Protein AF-A0A944X1S5-F1 (afdb_monomer_lite)

Radius of gyration: 15.91 Å; chains: 1; bounding box: 37×37×41 Å

Structure (mmCIF, N/CA/C/O backbone):
data_AF-A0A944X1S5-F1
#
_entry.id   AF-A0A944X1S5-F1
#
loop_
_atom_site.group_PDB
_atom_site.id
_atom_site.type_symbol
_atom_site.label_atom_id
_atom_site.label_alt_id
_atom_site.label_comp_id
_atom_site.label_asym_id
_atom_site.label_entity_id
_atom_site.label_seq_id
_atom_site.pdbx_PDB_ins_code
_atom_site.Cartn_x
_atom_site.Cartn_y
_atom_site.Cartn_z
_atom_site.occupancy
_atom_site.B_iso_or_equiv
_atom_site.auth_seq_id
_atom_site.auth_comp_id
_atom_site.auth_asym_id
_atom_site.auth_atom_id
_atom_site.pdbx_PDB_model_num
ATOM 1 N N . TRP A 1 1 ? -0.239 -3.072 -18.591 1.00 47.09 1 TRP A N 1
ATOM 2 C CA . TRP A 1 1 ? -0.506 -1.688 -19.025 1.00 47.09 1 TRP A CA 1
ATOM 3 C C . TRP A 1 1 ? -1.689 -1.573 -19.999 1.00 47.09 1 TRP A C 1
ATOM 5 O O . TRP A 1 1 ? -1.737 -0.601 -20.737 1.00 47.09 1 TRP A O 1
ATOM 15 N N . GLU A 1 2 ? -2.635 -2.524 -20.037 1.00 48.69 2 GLU A N 1
ATOM 16 C CA . GLU A 1 2 ? -3.846 -2.428 -20.889 1.00 48.69 2 GLU A CA 1
ATOM 17 C C . GLU A 1 2 ? -5.145 -2.339 -20.067 1.00 48.69 2 GLU A C 1
ATOM 19 O O . GLU A 1 2 ? -6.222 -2.202 -20.639 1.00 48.69 2 GLU A O 1
ATOM 24 N N . ASP A 1 3 ? -5.048 -2.406 -18.735 1.00 56.75 3 ASP A N 1
ATOM 25 C CA . ASP A 1 3 ? -6.161 -2.124 -17.833 1.00 56.75 3 ASP A CA 1
ATOM 26 C C . ASP A 1 3 ? -6.081 -0.648 -17.419 1.00 56.75 3 ASP A C 1
ATOM 28 O O . ASP A 1 3 ? -5.031 -0.188 -16.971 1.00 56.75 3 ASP A O 1
ATOM 32 N N . GLU A 1 4 ? -7.163 0.099 -17.642 1.00 62.38 4 GLU A N 1
ATOM 33 C CA . GLU A 1 4 ? -7.328 1.489 -17.182 1.00 62.38 4 GLU A CA 1
ATOM 34 C C . GLU A 1 4 ? -8.117 1.559 -15.860 1.00 62.38 4 GLU A C 1
ATOM 36 O O . GLU A 1 4 ? -8.444 2.644 -15.366 1.00 62.38 4 GLU A O 1
ATOM 41 N N . GLY A 1 5 ? -8.484 0.400 -15.307 1.00 74.62 5 GLY A N 1
ATOM 42 C CA . GLY A 1 5 ? -9.115 0.270 -14.007 1.00 74.62 5 GLY A CA 1
ATOM 43 C C . GLY A 1 5 ? -8.241 0.830 -12.889 1.00 74.62 5 GLY A C 1
ATOM 44 O O . GLY A 1 5 ? -7.025 0.915 -12.994 1.00 74.62 5 GLY A O 1
ATOM 45 N N . THR A 1 6 ? -8.884 1.255 -11.800 1.00 84.88 6 THR A N 1
ATOM 46 C CA . THR A 1 6 ? -8.159 1.622 -10.581 1.00 84.88 6 THR A CA 1
ATOM 47 C C . THR A 1 6 ? -8.042 0.411 -9.678 1.00 84.88 6 THR A C 1
ATOM 49 O O . THR A 1 6 ? -9.063 -0.079 -9.179 1.00 84.88 6 THR A O 1
ATOM 52 N N . ASP A 1 7 ? -6.818 -0.004 -9.386 1.00 86.19 7 ASP A N 1
ATOM 53 C CA . ASP A 1 7 ? -6.570 -1.164 -8.553 1.00 86.19 7 ASP A CA 1
ATOM 54 C C . ASP A 1 7 ? -6.569 -0.801 -7.065 1.00 86.19 7 ASP A C 1
ATOM 56 O O . ASP A 1 7 ? -6.027 0.213 -6.615 1.00 86.19 7 ASP A O 1
ATOM 60 N N . THR A 1 8 ? -7.234 -1.635 -6.261 1.00 88.94 8 THR A N 1
ATOM 61 C CA . THR A 1 8 ? -7.333 -1.448 -4.808 1.00 88.94 8 THR A CA 1
ATOM 62 C C . THR A 1 8 ? -6.937 -2.718 -4.071 1.00 88.94 8 THR A C 1
ATOM 64 O O . THR A 1 8 ? -7.649 -3.721 -4.118 1.00 88.94 8 THR A O 1
ATOM 67 N N . LEU A 1 9 ? -5.841 -2.657 -3.311 1.00 89.69 9 LEU A N 1
ATOM 68 C CA . LEU A 1 9 ? -5.488 -3.710 -2.362 1.00 89.69 9 LEU A CA 1
ATOM 69 C C . LEU A 1 9 ? -6.351 -3.557 -1.111 1.00 89.69 9 LEU A C 1
ATOM 71 O O . LEU A 1 9 ? -6.346 -2.495 -0.491 1.00 89.69 9 LEU A O 1
ATOM 75 N N . VAL A 1 10 ? -7.048 -4.612 -0.689 1.00 90.31 10 VAL A N 1
ATOM 76 C CA . VAL A 1 10 ? -7.820 -4.603 0.562 1.00 90.31 10 VAL A CA 1
ATOM 77 C C . VAL A 1 10 ? -7.160 -5.490 1.608 1.00 90.31 10 VAL A C 1
ATOM 79 O O . VAL A 1 10 ? -7.070 -6.703 1.442 1.00 90.31 10 VAL A O 1
ATOM 82 N N . LEU A 1 11 ? -6.753 -4.884 2.724 1.00 89.56 11 LEU A N 1
ATOM 83 C CA . LEU A 1 11 ? -6.256 -5.584 3.903 1.00 89.56 11 LEU A CA 1
ATOM 84 C C . LEU A 1 11 ? -7.354 -5.647 4.964 1.00 89.56 11 LEU A C 1
ATOM 86 O O . LEU A 1 11 ? -7.730 -4.632 5.555 1.00 89.56 11 LEU A O 1
ATOM 90 N N . VAL A 1 12 ? -7.857 -6.850 5.240 1.00 88.50 12 VAL A N 1
ATOM 91 C CA . VAL A 1 12 ? -8.879 -7.088 6.273 1.00 88.50 12 VAL A CA 1
ATOM 92 C C . VAL A 1 12 ? -8.218 -7.138 7.657 1.00 88.50 12 VAL A C 1
ATOM 94 O O . VAL A 1 12 ? -8.055 -8.193 8.261 1.00 88.50 12 VAL A O 1
ATOM 97 N N . ILE A 1 13 ? -7.795 -5.969 8.136 1.00 86.81 13 ILE A N 1
ATOM 98 C CA . ILE A 1 13 ? -7.117 -5.752 9.424 1.00 86.81 13 ILE A CA 1
ATOM 99 C C . ILE A 1 13 ? -7.836 -4.638 10.220 1.00 86.81 13 ILE A C 1
ATOM 101 O O . ILE A 1 13 ? -8.716 -3.970 9.664 1.00 86.81 13 ILE A O 1
ATOM 105 N N . PRO A 1 14 ? -7.505 -4.401 11.507 1.00 90.25 14 PRO A N 1
ATOM 106 C CA . PRO A 1 14 ? -8.145 -3.353 12.303 1.00 90.25 14 PRO A CA 1
ATOM 107 C C . PRO A 1 14 ? -8.068 -1.965 11.650 1.00 90.25 14 PRO A C 1
ATOM 109 O O . PRO A 1 14 ? -7.015 -1.534 11.183 1.00 90.25 14 PRO A O 1
ATOM 112 N N . THR A 1 15 ? -9.183 -1.231 11.635 1.00 90.88 15 THR A N 1
ATOM 113 C CA . THR A 1 15 ? -9.307 0.075 10.951 1.00 90.88 15 THR A CA 1
ATOM 114 C C . THR A 1 15 ? -8.517 1.207 11.616 1.00 90.88 15 THR A C 1
ATOM 116 O O . THR A 1 15 ? -8.345 2.283 11.041 1.00 90.88 15 THR A O 1
ATOM 119 N N . ASP A 1 16 ? -8.080 1.010 12.856 1.00 89.06 16 ASP A N 1
ATOM 120 C CA . ASP A 1 16 ? -7.223 1.922 13.614 1.00 89.06 16 ASP A CA 1
ATOM 121 C C . ASP A 1 16 ? -5.724 1.683 13.373 1.00 89.06 16 ASP A C 1
ATOM 123 O O . ASP A 1 16 ? -4.916 2.438 13.902 1.00 89.06 16 ASP A O 1
ATOM 127 N N . THR A 1 17 ? -5.358 0.700 12.542 1.00 90.00 17 THR A N 1
ATOM 128 C CA . THR A 1 17 ? -3.965 0.430 12.163 1.00 90.00 17 THR A CA 1
ATOM 129 C C . THR A 1 17 ? -3.312 1.668 11.543 1.00 90.00 17 THR A C 1
ATOM 131 O O . THR A 1 17 ? -3.850 2.277 10.612 1.00 90.00 17 THR A O 1
ATOM 134 N N . THR A 1 18 ? -2.139 2.034 12.056 1.00 89.88 18 THR A N 1
ATOM 135 C CA . THR A 1 18 ? -1.351 3.173 11.567 1.00 89.88 18 THR A CA 1
ATOM 136 C C . THR A 1 18 ? -0.562 2.778 10.322 1.00 89.88 18 THR A C 1
ATOM 138 O O . THR A 1 18 ? 0.009 1.688 10.277 1.00 89.88 18 THR A O 1
ATOM 141 N N . ILE A 1 19 ? -0.492 3.671 9.330 1.00 90.75 19 ILE A N 1
ATOM 142 C CA . ILE A 1 19 ? 0.427 3.531 8.193 1.00 90.75 19 ILE A CA 1
ATOM 143 C C . ILE A 1 19 ? 1.716 4.303 8.485 1.00 90.75 19 ILE A C 1
ATOM 145 O O . ILE A 1 19 ? 1.661 5.462 8.896 1.00 90.75 19 ILE A O 1
ATOM 149 N N . THR A 1 20 ? 2.865 3.677 8.242 1.00 90.94 20 THR A N 1
ATOM 150 C CA . THR A 1 20 ? 4.199 4.273 8.390 1.00 90.94 20 THR A CA 1
ATOM 151 C C . THR A 1 20 ? 5.031 4.087 7.122 1.00 90.94 20 THR A C 1
ATOM 153 O O . THR A 1 20 ? 4.769 3.190 6.326 1.00 90.94 20 THR A O 1
ATOM 156 N N . THR A 1 21 ? 6.048 4.927 6.935 1.00 88.88 21 THR A N 1
ATOM 157 C CA . THR A 1 21 ? 7.026 4.834 5.835 1.00 88.88 21 THR A CA 1
ATOM 158 C C . THR A 1 21 ? 8.402 4.347 6.292 1.00 88.88 21 THR A C 1
ATOM 160 O O . THR A 1 21 ? 9.274 4.044 5.475 1.00 88.88 21 THR A O 1
ATOM 163 N N . THR A 1 22 ? 8.610 4.224 7.603 1.00 85.38 22 THR A N 1
ATOM 164 C CA . THR A 1 22 ? 9.824 3.669 8.207 1.00 85.38 22 THR A CA 1
ATOM 165 C C . THR A 1 22 ? 9.524 2.313 8.819 1.00 85.38 22 THR A C 1
ATOM 167 O O . THR A 1 22 ? 8.403 2.062 9.251 1.00 85.38 22 THR A O 1
ATOM 170 N N . THR A 1 23 ? 10.526 1.427 8.846 1.00 82.25 23 THR A N 1
ATOM 171 C CA . THR A 1 23 ? 10.372 0.092 9.438 1.00 82.25 23 THR A CA 1
ATOM 172 C C . THR A 1 23 ? 9.747 0.213 10.837 1.00 82.25 23 THR A C 1
ATOM 174 O O . THR A 1 23 ? 10.364 0.852 11.697 1.00 82.25 23 THR A O 1
ATOM 177 N N . PRO A 1 24 ? 8.558 -0.379 11.071 1.00 77.25 24 PRO A N 1
ATOM 178 C CA . PRO A 1 24 ? 7.888 -0.327 12.362 1.00 77.25 24 PRO A CA 1
ATOM 179 C C . PRO A 1 24 ? 8.800 -0.823 13.480 1.00 77.25 24 PRO A C 1
ATOM 181 O O . PRO A 1 24 ? 9.463 -1.854 13.351 1.00 77.25 24 PRO A O 1
ATOM 184 N N . THR A 1 25 ? 8.821 -0.104 14.600 1.00 76.69 25 THR A N 1
ATOM 185 C CA . THR A 1 25 ? 9.516 -0.560 15.820 1.00 76.69 25 THR A CA 1
ATOM 186 C C . THR A 1 25 ? 8.570 -1.235 16.807 1.00 76.69 25 THR A C 1
ATOM 188 O O . THR A 1 25 ? 9.031 -1.853 17.766 1.00 76.69 25 THR A O 1
ATOM 191 N N . GLN A 1 26 ? 7.259 -1.140 16.567 1.00 69.69 26 GLN A N 1
ATOM 192 C CA . GLN A 1 26 ? 6.200 -1.759 17.355 1.00 69.69 26 GLN A CA 1
ATOM 193 C C . GLN A 1 26 ? 5.243 -2.529 16.426 1.00 69.69 26 GLN A C 1
ATOM 195 O O . GLN A 1 26 ? 5.073 -2.138 15.270 1.00 69.69 26 GLN A O 1
ATOM 200 N N . PRO A 1 27 ? 4.627 -3.628 16.891 1.00 80.06 27 PRO A N 1
ATOM 201 C CA . PRO A 1 27 ? 3.600 -4.327 16.124 1.00 80.06 27 PRO A CA 1
ATOM 202 C C . PRO A 1 27 ? 2.310 -3.497 15.985 1.00 80.06 27 PRO A C 1
ATOM 204 O O . PRO A 1 27 ? 2.042 -2.614 16.798 1.00 80.06 27 PRO A O 1
ATOM 207 N N . GLY A 1 28 ? 1.473 -3.813 14.993 1.00 82.94 28 GLY A N 1
ATOM 208 C CA . GLY A 1 28 ? 0.200 -3.121 14.753 1.00 82.94 28 GLY A CA 1
ATOM 209 C C . GLY A 1 28 ? 0.282 -1.944 13.780 1.00 82.94 28 GLY A C 1
ATOM 210 O O . GLY A 1 28 ? -0.572 -1.060 13.826 1.00 82.94 28 GLY A O 1
ATOM 211 N N . GLU A 1 29 ? 1.286 -1.932 12.905 1.00 88.00 29 GLU A N 1
ATOM 212 C CA . GLU A 1 29 ? 1.472 -0.915 11.868 1.00 88.00 29 GLU A CA 1
ATOM 213 C C . GLU A 1 29 ? 1.546 -1.570 10.482 1.00 88.00 29 GLU A C 1
ATOM 215 O O . GLU A 1 29 ? 1.999 -2.711 10.335 1.00 88.00 29 GLU A O 1
ATOM 220 N N . VAL A 1 30 ? 1.104 -0.830 9.464 1.00 90.06 30 VAL A N 1
ATOM 221 C CA . VAL A 1 30 ? 1.322 -1.157 8.052 1.00 90.06 30 VAL A CA 1
ATOM 222 C C . VAL A 1 30 ? 2.439 -0.267 7.525 1.00 90.06 30 VAL A C 1
ATOM 224 O O . VAL A 1 30 ? 2.316 0.955 7.497 1.00 90.06 30 VAL A O 1
ATOM 227 N N . LEU A 1 31 ? 3.529 -0.880 7.086 1.00 89.94 31 LEU A N 1
ATOM 228 C CA . LEU A 1 31 ? 4.595 -0.197 6.370 1.00 89.94 31 LEU A CA 1
ATOM 229 C C . LEU A 1 31 ? 4.192 -0.036 4.904 1.00 89.94 31 LEU A C 1
ATOM 231 O O . LEU A 1 31 ? 3.840 -1.019 4.263 1.00 89.94 31 LEU A O 1
ATOM 235 N N . VAL A 1 32 ? 4.302 1.179 4.377 1.00 91.38 32 VAL A N 1
ATOM 236 C CA . VAL A 1 32 ? 4.212 1.502 2.949 1.00 91.38 32 VAL A CA 1
ATOM 237 C C . VAL A 1 32 ? 5.456 2.299 2.588 1.00 91.38 32 VAL A C 1
ATOM 239 O O . VAL A 1 32 ? 5.671 3.375 3.139 1.00 91.38 32 VAL A O 1
ATOM 242 N N . ARG A 1 33 ? 6.300 1.788 1.689 1.00 90.69 33 ARG A N 1
ATOM 243 C CA . ARG A 1 33 ? 7.505 2.508 1.245 1.00 90.69 33 ARG A CA 1
ATOM 244 C C . ARG A 1 33 ? 7.969 2.072 -0.134 1.00 90.69 33 ARG A C 1
ATOM 246 O O . ARG A 1 33 ? 7.597 1.009 -0.612 1.00 90.69 33 ARG A O 1
ATOM 253 N N . THR A 1 34 ? 8.891 2.827 -0.713 1.00 89.38 34 THR A N 1
ATOM 254 C CA . THR A 1 34 ? 9.772 2.339 -1.784 1.00 89.38 34 THR A CA 1
ATOM 255 C C . THR A 1 34 ? 11.123 1.915 -1.206 1.00 89.38 34 THR A C 1
ATOM 257 O O . THR A 1 34 ? 11.532 2.401 -0.149 1.00 89.38 34 THR A O 1
ATOM 260 N N . LEU A 1 35 ? 11.857 1.049 -1.906 1.00 84.69 35 LEU A N 1
ATOM 261 C CA . LEU A 1 35 ? 13.240 0.727 -1.541 1.00 84.69 35 LEU A CA 1
ATOM 262 C C . LEU A 1 35 ? 14.164 1.951 -1.603 1.00 84.69 35 LEU A C 1
ATOM 264 O O . LEU A 1 35 ? 14.060 2.790 -2.499 1.00 84.69 35 LEU A O 1
ATOM 268 N N . ALA A 1 36 ? 15.119 2.013 -0.675 1.00 81.56 36 ALA A N 1
ATOM 269 C CA . ALA A 1 36 ? 16.249 2.929 -0.782 1.00 81.56 36 ALA A CA 1
ATOM 270 C C . ALA A 1 36 ? 17.180 2.465 -1.913 1.00 81.56 36 ALA A C 1
ATOM 272 O O . ALA A 1 36 ? 17.487 1.280 -2.002 1.00 81.56 36 ALA A O 1
ATOM 273 N N . GLY A 1 37 ? 17.629 3.391 -2.768 1.00 82.19 37 GLY A N 1
ATOM 274 C CA . GLY A 1 37 ? 18.439 3.040 -3.942 1.00 82.19 37 GLY A CA 1
ATOM 275 C C . GLY A 1 37 ? 17.671 2.211 -4.975 1.00 82.19 37 GLY A C 1
ATOM 276 O O . GLY A 1 37 ? 18.253 1.322 -5.586 1.00 82.19 37 GLY A O 1
ATOM 277 N N . TYR A 1 38 ? 16.366 2.475 -5.113 1.00 84.69 38 TYR A N 1
ATOM 278 C CA . TYR A 1 38 ? 15.456 1.735 -5.983 1.00 84.69 38 TYR A CA 1
ATOM 279 C C . TYR A 1 38 ? 16.061 1.516 -7.392 1.00 84.69 38 TYR A C 1
ATOM 281 O O . TYR A 1 38 ? 16.502 2.495 -8.004 1.00 84.69 38 TYR A O 1
ATOM 289 N N . PRO A 1 39 ? 16.100 0.271 -7.905 1.00 85.94 39 PRO A N 1
ATOM 290 C CA . PRO A 1 39 ? 16.755 -0.038 -9.173 1.00 85.94 39 PRO A CA 1
ATOM 291 C C . PRO A 1 39 ? 16.029 0.622 -10.348 1.00 85.94 39 PRO A C 1
ATOM 293 O O . PRO A 1 39 ? 14.800 0.668 -10.390 1.00 85.94 39 PRO A O 1
ATOM 296 N N . THR A 1 40 ? 16.791 1.149 -11.309 1.00 85.94 40 THR A N 1
ATOM 297 C CA . THR A 1 40 ? 16.222 1.787 -12.507 1.00 85.94 40 THR A CA 1
ATOM 298 C C . THR A 1 40 ? 15.665 0.760 -13.483 1.00 85.94 40 THR A C 1
ATOM 300 O O . THR A 1 40 ? 14.605 0.987 -14.058 1.00 85.94 40 THR A O 1
ATOM 303 N N . GLU A 1 41 ? 16.353 -0.372 -13.621 1.00 85.19 41 GLU A N 1
ATOM 304 C CA . GLU A 1 41 ? 15.968 -1.476 -14.499 1.00 85.19 41 GLU A CA 1
ATOM 305 C C . GLU A 1 41 ? 15.144 -2.528 -13.742 1.00 85.19 41 GLU A C 1
ATOM 307 O O . GLU A 1 41 ? 15.345 -2.713 -1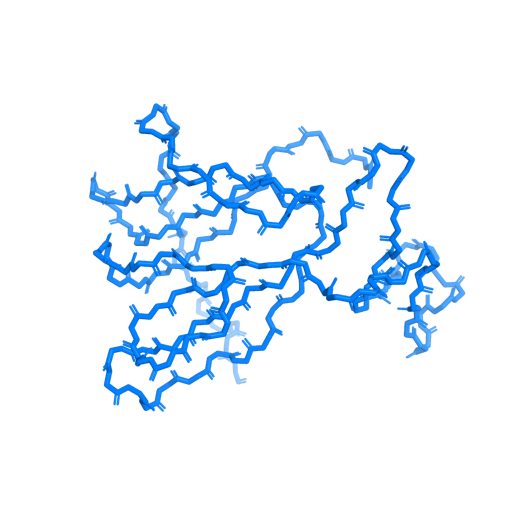2.536 1.00 85.19 41 GLU A O 1
ATOM 312 N N . PRO A 1 42 ? 14.221 -3.225 -14.425 1.00 83.44 42 PRO A N 1
ATOM 313 C CA . PRO A 1 42 ? 13.476 -4.320 -13.826 1.00 83.44 42 PRO A CA 1
ATOM 314 C C . PRO A 1 42 ? 14.382 -5.526 -13.544 1.00 83.44 42 PRO A C 1
ATOM 316 O O . PRO A 1 42 ? 15.172 -5.932 -14.395 1.00 83.44 42 PRO A O 1
ATOM 319 N N . ASP A 1 43 ? 14.210 -6.133 -12.370 1.00 83.62 43 ASP A N 1
ATOM 320 C CA . ASP A 1 43 ? 14.764 -7.453 -12.050 1.00 83.62 43 ASP A CA 1
ATOM 321 C C . ASP A 1 43 ? 13.695 -8.500 -12.375 1.00 83.62 43 ASP A C 1
ATOM 323 O O . ASP A 1 43 ? 12.725 -8.649 -11.627 1.00 83.62 43 ASP A O 1
ATOM 327 N N . ILE A 1 44 ? 13.792 -9.098 -13.565 1.00 80.50 44 ILE A N 1
ATOM 328 C CA . ILE A 1 44 ? 12.789 -10.032 -14.088 1.00 80.50 44 ILE A CA 1
ATOM 329 C C . ILE A 1 44 ? 13.230 -11.454 -13.762 1.00 80.50 44 ILE A C 1
ATOM 331 O O . ILE A 1 44 ? 14.300 -11.891 -14.189 1.00 80.50 44 ILE A O 1
ATOM 335 N N . ASP A 1 45 ? 12.374 -12.189 -13.059 1.00 74.88 45 ASP A N 1
ATOM 336 C CA . ASP A 1 45 ? 12.694 -13.543 -12.630 1.00 74.88 45 ASP A CA 1
ATOM 337 C C . ASP A 1 45 ? 12.640 -14.543 -13.794 1.00 74.88 45 ASP A C 1
ATOM 339 O O . ASP A 1 45 ? 11.701 -14.587 -14.596 1.00 74.88 45 ASP A O 1
ATOM 343 N N . ALA A 1 46 ? 13.637 -15.425 -13.853 1.00 76.88 46 ALA A N 1
ATOM 344 C CA . ALA A 1 46 ? 13.561 -16.620 -14.682 1.00 76.88 46 ALA A CA 1
ATOM 345 C C . ALA A 1 46 ? 12.500 -17.595 -14.118 1.00 76.88 46 ALA A C 1
ATOM 347 O O . ALA A 1 46 ? 12.353 -17.708 -12.899 1.00 76.88 46 ALA A O 1
ATOM 348 N N . PRO A 1 47 ? 11.782 -18.356 -14.967 1.00 77.69 47 PRO A N 1
ATOM 349 C CA . PRO A 1 47 ? 11.981 -18.501 -16.409 1.00 77.69 47 PRO A CA 1
ATOM 350 C C . PRO A 1 47 ? 11.126 -17.547 -17.254 1.00 77.69 47 PRO A C 1
ATOM 352 O O . PRO A 1 47 ? 11.037 -17.752 -18.452 1.00 77.69 47 PRO A O 1
ATOM 355 N N . VAL A 1 48 ? 10.439 -16.562 -16.676 1.00 80.88 48 VAL A N 1
ATOM 356 C CA . VAL A 1 48 ? 9.483 -15.721 -17.427 1.00 80.88 48 VAL A CA 1
ATOM 357 C C . VAL A 1 48 ? 10.129 -14.486 -18.064 1.00 80.88 48 VAL A C 1
ATOM 359 O O . VAL A 1 48 ? 9.452 -13.668 -18.681 1.00 80.88 48 VAL A O 1
ATOM 362 N N . ASP A 1 49 ? 11.449 -14.350 -17.956 1.00 82.38 49 ASP A N 1
ATOM 363 C CA . ASP A 1 49 ? 12.252 -13.250 -18.501 1.00 82.38 49 ASP A CA 1
ATOM 364 C C . ASP A 1 49 ? 12.014 -12.997 -20.002 1.00 82.38 49 ASP A C 1
ATOM 366 O O . ASP A 1 49 ? 11.942 -11.848 -20.469 1.00 82.38 49 ASP A O 1
ATOM 370 N N . HIS A 1 50 ? 11.795 -14.075 -20.749 1.00 80.12 50 HIS A N 1
ATOM 371 C CA . HIS A 1 50 ? 11.549 -14.057 -22.185 1.00 80.12 50 HIS A CA 1
ATOM 372 C C . HIS A 1 50 ? 10.066 -13.973 -22.592 1.00 80.12 50 HIS A C 1
ATOM 374 O O . HIS A 1 50 ? 9.800 -13.705 -23.764 1.00 80.12 50 HIS A O 1
ATOM 380 N N . ASP A 1 51 ? 9.107 -14.146 -21.675 1.00 75.69 51 ASP A N 1
ATOM 381 C CA . ASP A 1 51 ? 7.668 -14.058 -21.972 1.00 75.69 51 ASP A CA 1
ATOM 382 C C . ASP A 1 51 ? 7.087 -12.738 -21.461 1.00 75.69 51 ASP A C 1
ATOM 384 O O . ASP A 1 51 ? 6.707 -12.614 -20.300 1.00 75.69 51 ASP A O 1
ATOM 388 N N . SER A 1 52 ? 6.969 -11.750 -22.352 1.00 71.06 52 SER A N 1
ATOM 389 C CA . SER A 1 52 ? 6.462 -10.412 -22.024 1.00 71.06 52 SER A CA 1
ATOM 390 C C . SER A 1 52 ? 5.055 -10.383 -21.422 1.00 71.06 52 SER A C 1
ATOM 392 O O . SER A 1 52 ? 4.712 -9.384 -20.795 1.00 71.06 52 SER A O 1
ATOM 394 N N . TYR A 1 53 ? 4.251 -11.433 -21.604 1.00 62.44 53 TYR A N 1
ATOM 395 C CA . TYR A 1 53 ? 2.896 -11.522 -21.056 1.00 62.44 53 TYR A CA 1
ATOM 396 C C . TYR A 1 53 ? 2.849 -12.187 -19.677 1.00 62.44 53 TYR A C 1
ATOM 398 O O . TYR A 1 53 ? 1.834 -12.086 -18.992 1.00 62.44 53 TYR A O 1
ATOM 406 N N . ALA A 1 54 ? 3.939 -12.832 -19.257 1.00 61.34 54 ALA A N 1
ATOM 407 C CA . ALA A 1 54 ? 4.046 -13.536 -17.983 1.00 61.34 54 ALA A CA 1
ATOM 408 C C . ALA A 1 54 ? 5.178 -13.002 -17.087 1.00 61.34 54 ALA A C 1
ATOM 410 O O . ALA A 1 54 ? 5.508 -13.636 -16.087 1.00 61.34 54 ALA A O 1
ATOM 411 N N . ARG A 1 55 ? 5.792 -11.858 -17.427 1.00 69.00 55 ARG A N 1
ATOM 412 C CA . ARG A 1 55 ? 6.898 -11.278 -16.649 1.00 69.00 55 ARG A CA 1
ATOM 413 C C . ARG A 1 55 ? 6.471 -10.973 -15.219 1.00 69.00 55 ARG A C 1
ATOM 415 O O . ARG A 1 55 ? 5.580 -10.160 -14.988 1.00 69.00 55 ARG A O 1
ATOM 422 N N . TYR A 1 56 ? 7.208 -11.550 -14.280 1.00 67.25 56 TYR A N 1
ATOM 423 C CA . TYR A 1 56 ? 7.182 -11.177 -12.876 1.00 67.25 56 TYR A CA 1
ATOM 424 C C . TYR A 1 56 ? 8.499 -10.484 -12.543 1.00 67.25 56 TYR A C 1
ATOM 426 O O . TYR A 1 56 ? 9.575 -10.957 -12.911 1.00 67.25 56 TYR A O 1
ATOM 434 N N . CYS A 1 57 ? 8.404 -9.344 -11.873 1.00 74.31 57 CYS A N 1
ATOM 435 C CA . CYS A 1 57 ? 9.545 -8.618 -11.345 1.00 74.31 57 CYS A CA 1
ATOM 436 C C . CYS A 1 57 ? 9.298 -8.322 -9.873 1.00 74.31 57 CYS A C 1
ATOM 438 O O . CYS A 1 57 ? 8.226 -7.843 -9.511 1.00 74.31 57 CYS A O 1
ATOM 440 N N . MET A 1 58 ? 10.292 -8.577 -9.018 1.00 71.31 58 MET A N 1
ATOM 441 C CA . MET A 1 58 ? 10.218 -8.137 -7.620 1.00 71.31 58 MET A CA 1
ATOM 442 C C . MET A 1 58 ? 10.265 -6.608 -7.528 1.00 71.31 58 MET A C 1
ATOM 444 O O . MET A 1 58 ? 9.558 -5.991 -6.736 1.00 71.31 58 MET A O 1
ATOM 448 N N . THR A 1 59 ? 11.088 -5.988 -8.373 1.00 79.38 59 THR A N 1
ATOM 449 C CA . THR A 1 59 ? 11.101 -4.544 -8.603 1.00 79.38 59 THR A CA 1
ATOM 450 C C . THR A 1 59 ? 11.095 -4.306 -10.101 1.00 79.38 59 THR A C 1
ATOM 452 O O . THR A 1 59 ? 12.061 -4.639 -10.785 1.00 79.38 59 THR A O 1
ATOM 455 N N . CYS A 1 60 ? 10.024 -3.717 -10.623 1.00 83.19 60 CYS A N 1
ATOM 456 C CA . CYS A 1 60 ? 9.835 -3.535 -12.066 1.00 83.19 60 CYS A CA 1
ATOM 457 C C . CYS A 1 60 ? 10.539 -2.294 -12.646 1.00 83.19 60 CYS A C 1
ATOM 459 O O . CYS A 1 60 ? 10.095 -1.742 -13.648 1.00 83.19 60 CYS A O 1
ATOM 461 N N . GLY A 1 61 ? 11.629 -1.845 -12.015 1.00 86.00 61 GLY A N 1
ATOM 462 C CA . GLY A 1 61 ? 12.313 -0.611 -12.398 1.00 86.00 61 GLY A CA 1
ATOM 463 C C . GLY A 1 61 ? 11.482 0.646 -12.112 1.00 86.00 61 GLY A C 1
ATOM 464 O O . GLY A 1 61 ? 10.508 0.604 -11.348 1.00 86.00 61 GLY A O 1
ATOM 465 N N . ILE A 1 62 ? 11.898 1.772 -12.694 1.00 88.38 62 ILE A N 1
ATOM 466 C CA . ILE A 1 62 ? 11.197 3.061 -12.594 1.00 88.38 62 ILE A CA 1
ATOM 467 C C . ILE A 1 62 ? 10.463 3.327 -13.913 1.00 88.38 62 ILE A C 1
ATOM 469 O O . ILE A 1 62 ? 11.084 3.305 -14.974 1.00 88.38 62 ILE A O 1
ATOM 473 N N . SER A 1 63 ? 9.154 3.596 -13.856 1.00 85.62 63 SER A N 1
ATOM 474 C CA . SER A 1 63 ? 8.379 3.935 -15.059 1.00 85.62 63 SER A CA 1
ATOM 475 C C . SER A 1 63 ? 8.827 5.276 -15.672 1.00 85.62 63 SER A C 1
ATOM 477 O O . SER A 1 63 ? 9.453 6.086 -14.980 1.00 85.62 63 SER A O 1
ATOM 479 N N . PRO A 1 64 ? 8.473 5.578 -16.937 1.00 86.31 64 PRO A N 1
ATOM 480 C CA . PRO A 1 64 ? 8.723 6.893 -17.536 1.00 86.31 64 PRO A CA 1
ATOM 481 C C . PRO A 1 64 ? 8.162 8.065 -16.711 1.00 86.31 64 PRO A C 1
ATOM 483 O O . PRO A 1 64 ? 8.753 9.142 -16.676 1.00 86.31 64 PRO A O 1
ATOM 486 N N . GLU A 1 65 ? 7.049 7.849 -16.009 1.00 86.75 65 GLU A N 1
ATOM 487 C CA . GLU A 1 65 ? 6.393 8.811 -15.115 1.00 86.75 65 GLU A CA 1
ATOM 488 C C . GLU A 1 65 ? 6.995 8.835 -13.698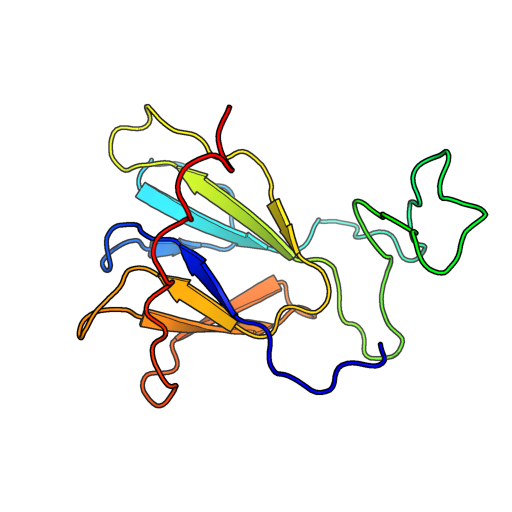 1.00 86.75 65 GLU A C 1
ATOM 490 O O . GLU A 1 65 ? 6.547 9.600 -12.845 1.00 86.75 65 GLU A O 1
ATOM 495 N N . GLY A 1 66 ? 8.004 8.005 -13.417 1.00 88.06 66 GLY A N 1
ATOM 496 C CA . GLY A 1 66 ? 8.677 7.942 -12.121 1.00 88.06 66 GLY A CA 1
ATOM 497 C C . GLY A 1 66 ? 8.031 7.004 -11.099 1.00 88.06 66 GLY A C 1
ATOM 498 O O . GLY A 1 66 ? 8.479 6.983 -9.947 1.00 88.06 66 GLY A O 1
ATOM 499 N N . LYS A 1 67 ? 7.002 6.232 -11.485 1.00 87.50 67 LYS A N 1
ATOM 500 C CA . LYS A 1 67 ? 6.349 5.262 -10.594 1.00 87.50 67 LYS A CA 1
ATOM 501 C C . LYS A 1 67 ? 7.320 4.133 -10.242 1.00 87.50 67 LYS A C 1
ATOM 503 O O . LYS A 1 67 ? 8.096 3.681 -11.087 1.00 87.50 67 LYS A O 1
ATOM 508 N N . LYS A 1 68 ? 7.258 3.660 -8.998 1.00 90.31 68 LYS A N 1
ATOM 509 C CA . LYS A 1 68 ? 8.070 2.552 -8.470 1.00 90.31 68 LYS A CA 1
ATOM 510 C C . LYS A 1 68 ? 7.167 1.466 -7.895 1.00 90.31 68 LYS A C 1
ATOM 512 O O . LYS A 1 68 ? 6.005 1.701 -7.586 1.00 90.31 68 LYS A O 1
ATOM 517 N N . THR A 1 69 ? 7.723 0.281 -7.685 1.00 88.06 69 THR A N 1
ATOM 518 C CA . THR A 1 69 ? 7.056 -0.765 -6.901 1.00 88.06 69 THR A CA 1
ATOM 519 C C . THR A 1 69 ? 7.045 -0.350 -5.432 1.00 88.06 69 THR A C 1
ATOM 521 O O . THR A 1 69 ? 8.083 0.007 -4.863 1.00 88.06 69 THR A O 1
ATOM 524 N N . ILE A 1 70 ? 5.866 -0.380 -4.821 1.00 89.00 70 ILE A N 1
ATOM 525 C CA . ILE A 1 70 ? 5.678 -0.116 -3.398 1.00 89.00 70 ILE A CA 1
ATOM 526 C C . ILE A 1 70 ? 5.820 -1.431 -2.640 1.00 89.00 70 ILE A C 1
ATOM 528 O O . ILE A 1 70 ? 5.265 -2.455 -3.028 1.00 89.00 70 ILE A O 1
ATOM 532 N N . THR A 1 71 ? 6.531 -1.393 -1.523 1.00 87.50 71 THR A N 1
ATOM 533 C CA . THR A 1 71 ? 6.544 -2.473 -0.544 1.00 87.50 71 THR A CA 1
ATOM 534 C C . THR A 1 71 ? 5.487 -2.216 0.521 1.00 87.50 71 THR A C 1
ATOM 536 O O . THR A 1 71 ? 5.495 -1.151 1.148 1.00 87.50 71 THR A O 1
ATOM 539 N N . VAL A 1 72 ? 4.632 -3.209 0.763 1.00 87.19 72 VAL A N 1
ATOM 540 C CA . VAL A 1 72 ? 3.679 -3.234 1.876 1.00 87.19 72 VAL A CA 1
ATOM 541 C C . VAL A 1 72 ? 4.023 -4.3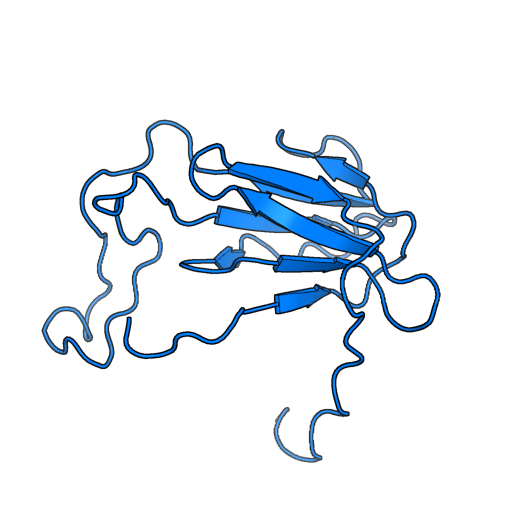70 2.831 1.00 87.19 72 VAL A C 1
ATOM 543 O O . VAL A 1 72 ? 4.242 -5.502 2.408 1.00 87.19 72 VAL A O 1
ATOM 546 N N . GLU A 1 73 ? 4.060 -4.082 4.127 1.00 88.00 73 GLU A N 1
ATOM 547 C CA . GLU A 1 73 ? 4.244 -5.086 5.179 1.00 88.00 73 GLU A CA 1
ATOM 548 C C . GLU A 1 73 ? 3.273 -4.796 6.323 1.00 88.00 73 GLU A C 1
ATOM 550 O O . GLU A 1 73 ? 3.149 -3.652 6.759 1.00 88.00 73 GLU A O 1
ATOM 555 N N . TYR A 1 74 ? 2.609 -5.831 6.836 1.00 84.50 74 TYR A N 1
ATOM 556 C CA . TYR A 1 74 ? 1.793 -5.746 8.038 1.00 84.50 74 TYR A CA 1
ATOM 557 C C . TYR A 1 74 ? 2.349 -6.644 9.141 1.00 84.50 74 TYR A C 1
ATOM 559 O O . TYR A 1 74 ? 2.643 -7.826 8.932 1.00 84.50 74 TYR A O 1
ATOM 567 N N . ASN A 1 75 ? 2.420 -6.077 10.342 1.00 78.69 75 ASN A N 1
ATOM 568 C CA . ASN A 1 75 ? 2.649 -6.807 11.578 1.00 78.69 75 ASN A CA 1
ATOM 569 C C . ASN A 1 75 ? 1.406 -6.661 12.455 1.00 78.69 75 ASN A C 1
ATOM 571 O O . ASN A 1 75 ? 1.014 -5.533 12.764 1.00 78.69 75 ASN A O 1
ATOM 575 N N . ASN A 1 76 ? 0.785 -7.767 12.877 1.00 80.44 76 ASN A N 1
ATOM 576 C CA . ASN A 1 76 ? -0.385 -7.665 13.754 1.00 80.44 76 ASN A CA 1
ATOM 577 C C . ASN A 1 76 ? -0.025 -7.055 15.109 1.00 80.44 76 ASN A C 1
ATOM 579 O O . ASN A 1 76 ? 1.136 -7.029 15.507 1.00 80.44 76 ASN A O 1
ATOM 583 N N . LYS A 1 77 ? -1.032 -6.566 15.833 1.00 77.12 77 LYS A N 1
ATOM 584 C CA . LYS A 1 77 ? -0.848 -5.850 17.104 1.00 77.12 77 LYS A CA 1
ATOM 585 C C . LYS A 1 77 ? -0.173 -6.702 18.183 1.00 77.12 77 LYS A C 1
ATOM 587 O O . LYS A 1 77 ? 0.539 -6.177 19.031 1.00 77.12 77 LYS A O 1
ATOM 592 N N . GLU A 1 78 ? -0.361 -8.014 18.130 1.00 79.00 78 GLU A N 1
ATOM 593 C CA . GLU A 1 78 ? 0.247 -8.975 19.050 1.00 79.00 78 GLU A CA 1
ATOM 594 C C . GLU A 1 78 ? 1.676 -9.374 18.636 1.00 79.00 78 GLU A C 1
ATOM 596 O O . GLU A 1 78 ? 2.361 -10.065 19.387 1.00 79.00 78 GLU A O 1
ATOM 601 N N . GLY A 1 79 ? 2.140 -8.960 17.451 1.00 71.69 79 GLY A N 1
ATOM 602 C CA . GLY A 1 79 ? 3.465 -9.285 16.914 1.00 71.69 79 GLY A CA 1
ATOM 603 C C . GLY A 1 79 ? 3.665 -10.755 16.538 1.00 71.69 79 GLY A C 1
ATOM 604 O O . GLY A 1 79 ? 4.798 -11.180 16.321 1.00 71.69 79 GLY A O 1
ATOM 605 N N . THR A 1 80 ? 2.586 -11.534 16.472 1.00 74.12 80 THR A N 1
ATOM 606 C CA . THR A 1 80 ? 2.591 -12.972 16.172 1.00 74.12 80 THR A CA 1
ATOM 607 C C . THR A 1 80 ? 2.478 -13.279 14.681 1.00 74.12 80 THR A C 1
ATOM 609 O O . THR A 1 80 ? 2.869 -14.362 14.251 1.00 74.12 80 THR A O 1
ATOM 612 N N . VAL A 1 81 ? 1.971 -12.337 13.886 1.00 68.31 81 VAL A N 1
ATOM 613 C CA . VAL A 1 81 ? 1.816 -12.451 12.435 1.00 68.31 81 VAL A CA 1
ATOM 614 C C . VAL A 1 81 ? 2.622 -11.349 11.770 1.00 68.31 81 VAL A C 1
ATOM 616 O O . VAL A 1 81 ? 2.381 -10.165 12.009 1.00 68.31 81 VAL A O 1
ATOM 619 N N . ARG A 1 82 ? 3.549 -11.762 10.902 1.00 73.44 82 ARG A N 1
ATOM 620 C CA . ARG A 1 82 ? 4.253 -10.894 9.958 1.00 73.44 82 ARG A CA 1
ATOM 621 C C . ARG A 1 82 ? 3.904 -11.353 8.559 1.00 73.44 82 ARG A C 1
ATOM 623 O O . ARG A 1 82 ? 4.175 -12.502 8.219 1.00 73.44 82 ARG A O 1
ATOM 630 N N . THR A 1 83 ? 3.314 -10.485 7.752 1.00 70.94 83 THR A N 1
ATOM 631 C CA . THR A 1 83 ? 2.931 -10.869 6.388 1.00 70.94 83 THR A CA 1
ATOM 632 C C . THR A 1 83 ? 4.123 -10.981 5.434 1.00 70.94 83 THR A C 1
ATOM 634 O O . THR A 1 83 ? 3.967 -11.483 4.328 1.00 70.94 83 THR A O 1
ATOM 637 N N . GLY A 1 84 ? 5.309 -10.520 5.849 1.00 72.62 84 GLY A N 1
ATOM 638 C CA . GLY A 1 84 ? 6.454 -10.341 4.958 1.00 72.62 84 GLY A CA 1
ATOM 639 C C . GLY A 1 84 ? 6.275 -9.130 4.035 1.00 72.62 84 GLY A C 1
ATOM 640 O O . GLY A 1 84 ? 5.380 -8.309 4.244 1.00 72.62 84 GLY A O 1
ATOM 641 N N . TYR A 1 85 ? 7.146 -9.023 3.029 1.00 77.56 85 TYR A N 1
ATOM 642 C CA . TYR A 1 85 ? 7.128 -7.943 2.041 1.00 77.56 85 TYR A CA 1
ATOM 643 C C . TYR A 1 85 ? 6.235 -8.308 0.853 1.00 77.56 85 TYR A C 1
ATOM 645 O O . TYR A 1 85 ? 6.572 -9.205 0.081 1.00 77.56 85 TYR A O 1
ATOM 653 N N . PHE A 1 86 ? 5.132 -7.583 0.679 1.00 82.38 86 PHE A N 1
ATOM 654 C CA . PHE A 1 86 ? 4.372 -7.582 -0.567 1.00 82.38 86 PHE A CA 1
ATOM 655 C C . PHE A 1 86 ? 4.902 -6.489 -1.485 1.00 82.38 86 PHE A C 1
ATOM 657 O O . PHE A 1 86 ? 5.001 -5.332 -1.080 1.00 82.38 86 PHE A O 1
ATOM 664 N N . TRP A 1 87 ? 5.223 -6.856 -2.719 1.00 81.69 87 TRP A N 1
ATOM 665 C CA . TRP A 1 87 ? 5.676 -5.940 -3.758 1.00 81.69 87 TRP A CA 1
ATOM 666 C C . TRP A 1 87 ? 4.499 -5.636 -4.676 1.00 81.69 87 TRP A C 1
ATOM 668 O O . TRP A 1 87 ? 3.913 -6.547 -5.254 1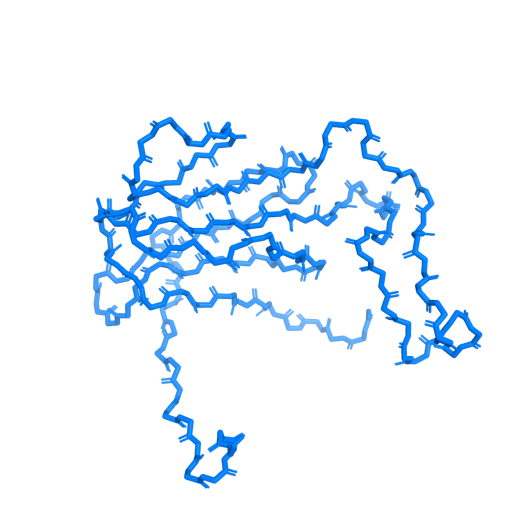.00 81.69 87 TRP A O 1
ATOM 678 N N . LEU A 1 88 ? 4.119 -4.365 -4.746 1.00 82.12 88 LEU A N 1
ATOM 679 C CA . LEU A 1 88 ? 2.950 -3.888 -5.471 1.00 82.12 88 LEU A CA 1
ATOM 680 C C . LEU A 1 88 ? 3.391 -2.938 -6.579 1.00 82.12 88 LEU A C 1
ATOM 682 O O . LEU A 1 88 ? 3.948 -1.870 -6.307 1.00 82.12 88 LEU A O 1
ATOM 686 N N . THR A 1 89 ? 3.138 -3.319 -7.824 1.00 82.44 89 THR A N 1
ATOM 687 C CA . THR A 1 89 ? 3.402 -2.497 -9.008 1.00 82.44 89 THR A CA 1
ATOM 688 C C . THR A 1 89 ? 2.073 -2.011 -9.566 1.00 82.44 89 THR A C 1
ATOM 690 O O . THR A 1 89 ? 1.144 -2.801 -9.669 1.00 82.44 89 THR A O 1
ATOM 693 N N . ASP A 1 90 ? 2.003 -0.720 -9.899 1.00 79.62 90 ASP A N 1
ATOM 694 C CA . ASP A 1 90 ? 0.822 -0.075 -10.500 1.00 79.62 90 ASP A CA 1
ATOM 695 C C . ASP A 1 90 ? -0.475 -0.210 -9.675 1.00 79.62 90 ASP A C 1
ATOM 697 O O . ASP A 1 90 ? -1.557 -0.340 -10.214 1.00 79.62 90 ASP A O 1
ATOM 701 N N . MET A 1 91 ? -0.357 -0.173 -8.342 1.00 84.69 91 MET A N 1
ATOM 702 C CA . MET A 1 91 ? -1.510 -0.088 -7.440 1.00 84.69 91 MET A CA 1
ATOM 703 C C . MET A 1 91 ? -1.785 1.368 -7.067 1.00 84.69 91 MET A C 1
ATOM 705 O O . MET A 1 91 ? -0.910 2.031 -6.501 1.00 84.69 91 MET A O 1
ATOM 709 N N . GLU A 1 92 ? -3.008 1.845 -7.285 1.00 90.81 92 GLU A N 1
ATOM 710 C CA . GLU A 1 92 ? -3.400 3.209 -6.909 1.00 90.81 92 GLU A CA 1
ATOM 711 C C . GLU A 1 92 ? -3.896 3.307 -5.472 1.00 90.81 92 GLU A C 1
ATOM 713 O O . GLU A 1 92 ? -3.747 4.353 -4.844 1.00 90.81 92 GLU A O 1
ATOM 718 N N . ARG A 1 93 ? -4.530 2.257 -4.935 1.00 93.75 93 ARG A N 1
ATOM 719 C CA . ARG A 1 93 ? -5.249 2.361 -3.658 1.00 93.75 93 ARG A CA 1
ATOM 720 C C . ARG A 1 93 ? -4.950 1.228 -2.691 1.00 93.75 93 ARG A C 1
ATOM 722 O O . ARG A 1 93 ? -4.804 0.063 -3.058 1.00 93.75 93 ARG A O 1
ATOM 729 N N . LEU A 1 94 ? -4.962 1.583 -1.410 1.00 94.06 94 LEU A N 1
ATOM 730 C CA . LEU A 1 94 ? -4.901 0.657 -0.285 1.00 94.06 94 LEU A CA 1
ATOM 731 C C . LEU A 1 94 ? -6.095 0.893 0.637 1.00 94.06 94 LEU A C 1
ATOM 733 O O . LEU A 1 94 ? -6.281 1.993 1.151 1.00 94.06 94 LEU A O 1
ATOM 737 N N . GLN A 1 95 ? -6.878 -0.146 0.902 1.00 95.12 95 GLN A N 1
ATOM 738 C CA . GLN A 1 95 ? -7.932 -0.124 1.905 1.00 95.12 95 GLN A CA 1
ATOM 739 C C . GLN A 1 95 ? -7.528 -0.917 3.149 1.00 95.12 95 GLN A C 1
ATOM 741 O O . GLN A 1 95 ? -7.117 -2.072 3.062 1.00 95.12 95 GLN A O 1
ATOM 746 N N . ILE A 1 96 ? -7.733 -0.308 4.316 1.00 94.19 96 ILE A N 1
ATOM 747 C CA . ILE A 1 96 ? -7.572 -0.926 5.630 1.00 94.19 96 ILE A CA 1
ATOM 748 C C . ILE A 1 96 ? -8.952 -1.177 6.247 1.00 94.19 96 ILE A C 1
ATOM 750 O O . ILE A 1 96 ? -9.724 -0.241 6.489 1.00 94.19 96 ILE A O 1
ATOM 754 N N . GLY A 1 97 ? -9.240 -2.447 6.525 1.00 91.69 97 GLY A N 1
ATOM 755 C CA . GLY A 1 97 ? -10.500 -2.929 7.083 1.00 91.69 97 GLY A CA 1
ATOM 756 C C . GLY A 1 97 ? -11.617 -3.095 6.049 1.00 91.69 97 GLY A C 1
ATOM 757 O O . GLY A 1 97 ? -11.416 -2.939 4.844 1.00 91.69 97 GLY A O 1
ATOM 758 N N . VAL A 1 98 ? -12.817 -3.420 6.535 1.00 91.38 98 VAL A N 1
ATOM 759 C CA . VAL A 1 98 ? -14.042 -3.616 5.737 1.00 91.38 98 VAL A CA 1
ATOM 760 C C . VAL A 1 98 ? -15.240 -2.923 6.394 1.00 91.38 98 VAL A C 1
ATOM 762 O O . VAL A 1 98 ? -15.195 -2.545 7.567 1.00 91.38 98 VAL A O 1
ATOM 765 N N . GLY A 1 99 ? -16.323 -2.743 5.637 1.00 88.62 99 GLY A N 1
ATOM 766 C CA . GLY A 1 99 ? -17.539 -2.084 6.118 1.00 88.62 99 GLY A CA 1
ATOM 767 C C . GLY A 1 99 ? -17.416 -0.560 6.237 1.00 88.62 99 GLY A C 1
ATOM 768 O O . GLY A 1 99 ? -16.532 0.074 5.659 1.00 88.62 99 GLY A O 1
ATOM 769 N N . SER A 1 100 ? -18.330 0.058 6.991 1.00 90.06 100 SER A N 1
ATOM 770 C CA . SER A 1 100 ? -18.476 1.523 7.050 1.00 90.06 100 SER A CA 1
ATOM 771 C C . SER A 1 100 ? -17.250 2.252 7.599 1.00 90.06 100 SER A C 1
ATOM 773 O O . SER A 1 100 ? -17.045 3.420 7.274 1.00 90.06 100 SER A O 1
ATOM 775 N N . ASN A 1 101 ? -16.429 1.578 8.403 1.00 92.50 101 ASN A N 1
ATOM 776 C CA . ASN A 1 101 ? -15.271 2.174 9.068 1.00 92.50 101 ASN A CA 1
ATOM 777 C C . ASN A 1 101 ? -13.956 1.931 8.317 1.00 92.50 101 ASN A C 1
ATOM 779 O O . ASN A 1 101 ? -12.915 2.402 8.773 1.00 92.50 101 ASN A O 1
ATOM 783 N N . ALA A 1 102 ? -13.994 1.223 7.182 1.00 94.81 102 ALA A N 1
ATOM 784 C CA . ALA A 1 102 ? -12.814 1.032 6.354 1.00 94.81 102 ALA A CA 1
ATOM 785 C C . ALA A 1 102 ? -12.227 2.382 5.922 1.00 94.81 102 ALA A C 1
ATOM 787 O O . ALA A 1 102 ? -12.956 3.351 5.678 1.00 94.81 102 ALA A O 1
ATOM 788 N N . LYS A 1 103 ? -10.902 2.433 5.833 1.00 96.19 103 LYS A N 1
ATOM 789 C CA . LYS A 1 103 ? -10.148 3.612 5.404 1.00 96.19 103 LYS A CA 1
ATOM 790 C C . LYS A 1 103 ? -9.477 3.309 4.079 1.00 96.19 103 LYS A C 1
ATOM 792 O O . LYS A 1 103 ? -8.798 2.294 3.978 1.00 96.19 103 LYS A O 1
ATOM 797 N N . VAL A 1 104 ? -9.662 4.181 3.095 1.00 96.19 104 VAL A N 1
ATOM 798 C CA . VAL A 1 104 ? -9.061 4.039 1.766 1.00 96.19 104 VAL A CA 1
ATOM 799 C C . VAL A 1 104 ? -8.007 5.122 1.595 1.00 96.19 104 VAL A C 1
ATOM 801 O O . VAL A 1 104 ? -8.256 6.294 1.884 1.00 96.19 104 VAL A O 1
ATOM 804 N N . TYR A 1 105 ? -6.826 4.713 1.164 1.00 96.31 105 TYR A N 1
ATOM 805 C CA . TYR A 1 105 ? -5.663 5.556 0.971 1.00 96.31 105 TYR A CA 1
ATOM 806 C C . TYR A 1 105 ? -5.295 5.566 -0.509 1.00 96.31 105 TYR A C 1
ATOM 808 O O . TYR A 1 105 ? -5.256 4.508 -1.134 1.00 96.31 105 TYR A O 1
ATOM 816 N N . GLU A 1 106 ? -5.009 6.750 -1.041 1.00 95.88 106 GLU A N 1
ATOM 817 C CA . GLU A 1 106 ? -4.319 6.905 -2.324 1.00 95.88 106 GLU A CA 1
ATOM 818 C C . GLU A 1 106 ? -2.835 6.594 -2.106 1.00 95.88 106 GLU A C 1
ATOM 820 O O . GLU A 1 106 ? -2.222 7.105 -1.159 1.00 95.88 106 GLU A O 1
ATOM 825 N N . LEU A 1 107 ? -2.273 5.747 -2.960 1.00 93.81 107 LEU A N 1
ATOM 826 C CA . LEU A 1 107 ? -0.869 5.369 -2.957 1.00 93.81 107 LEU A CA 1
ATOM 827 C C . LEU A 1 107 ? -0.092 6.271 -3.914 1.00 93.81 107 LEU A C 1
ATOM 829 O O . LEU A 1 107 ? -0.388 6.373 -5.100 1.00 93.81 107 LEU A O 1
ATOM 833 N N . ASP A 1 108 ? 0.955 6.894 -3.391 1.00 92.25 108 ASP A N 1
ATOM 834 C CA . ASP A 1 108 ? 1.943 7.604 -4.187 1.00 92.25 108 ASP A CA 1
ATOM 835 C C . ASP A 1 108 ? 3.149 6.686 -4.374 1.00 92.25 108 ASP A C 1
ATOM 837 O O . ASP A 1 108 ? 4.011 6.563 -3.499 1.00 92.25 108 ASP A O 1
ATOM 841 N N . SER A 1 109 ? 3.200 6.025 -5.526 1.00 88.56 109 SER A N 1
ATOM 842 C CA . SER A 1 109 ? 4.284 5.117 -5.901 1.00 88.56 109 SER A CA 1
ATOM 843 C C . SER A 1 109 ? 5.563 5.830 -6.333 1.00 88.56 109 SER A C 1
ATOM 845 O O . SER A 1 109 ? 6.611 5.193 -6.429 1.00 88.56 109 SER A O 1
ATOM 847 N N . VAL A 1 110 ? 5.527 7.147 -6.541 1.00 90.25 110 VAL A N 1
ATOM 848 C CA . VAL A 1 110 ? 6.725 7.948 -6.821 1.00 90.25 110 VAL A CA 1
ATOM 849 C C . VAL A 1 110 ? 7.487 8.198 -5.522 1.00 90.25 110 VAL A C 1
ATOM 851 O O . VAL A 1 110 ? 8.708 8.001 -5.461 1.00 90.25 110 VAL A O 1
ATOM 854 N N . ASN A 1 111 ? 6.764 8.590 -4.471 1.00 89.69 111 ASN A N 1
ATOM 855 C CA . ASN A 1 111 ?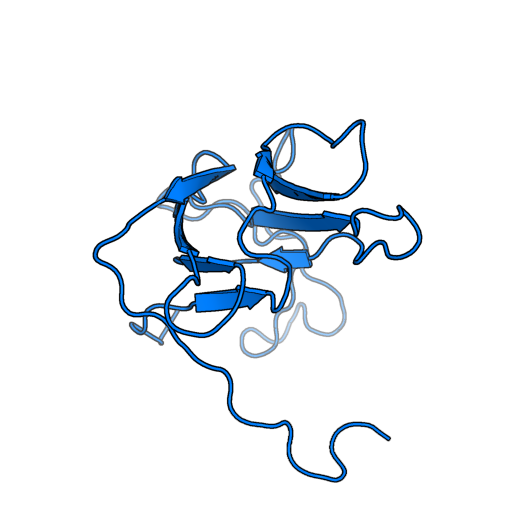 7.333 8.957 -3.173 1.00 89.69 111 ASN A CA 1
ATOM 856 C C . ASN A 1 111 ? 7.273 7.834 -2.126 1.00 89.69 111 ASN A C 1
ATOM 858 O O . ASN A 1 111 ? 7.890 7.954 -1.070 1.00 89.69 111 ASN A O 1
ATOM 862 N N . GLY A 1 112 ? 6.551 6.747 -2.402 1.00 89.06 112 GLY A N 1
ATOM 863 C CA . GLY A 1 112 ? 6.367 5.637 -1.471 1.00 89.06 112 GLY A CA 1
ATOM 864 C C . GLY A 1 112 ? 5.545 6.029 -0.249 1.00 89.06 112 GLY A C 1
ATOM 865 O O . GLY A 1 112 ? 5.937 5.715 0.872 1.00 89.06 112 GLY A O 1
ATOM 866 N N . THR A 1 113 ? 4.441 6.748 -0.453 1.00 92.75 113 THR A N 1
ATOM 867 C CA . THR A 1 113 ? 3.572 7.220 0.638 1.00 92.75 113 THR A CA 1
ATOM 868 C C . THR A 1 113 ? 2.117 6.819 0.416 1.00 92.75 113 THR A C 1
ATOM 870 O O . THR A 1 113 ? 1.733 6.432 -0.685 1.00 92.75 113 THR A O 1
ATOM 873 N N . ALA A 1 114 ? 1.304 6.904 1.469 1.00 95.19 114 ALA A N 1
ATOM 874 C CA . ALA A 1 114 ? -0.129 6.651 1.407 1.00 95.19 114 ALA A CA 1
ATOM 875 C C . ALA A 1 114 ? -0.887 7.791 2.095 1.00 95.19 114 ALA A C 1
ATOM 877 O O . ALA A 1 114 ? -0.585 8.137 3.239 1.00 95.19 114 ALA A O 1
ATOM 878 N N . THR A 1 115 ? -1.889 8.357 1.423 1.00 96.94 115 THR A N 1
ATOM 879 C CA . THR A 1 115 ? -2.680 9.484 1.942 1.00 96.94 115 THR A CA 1
ATOM 880 C C . THR A 1 115 ? -4.140 9.087 2.076 1.00 96.94 115 THR A C 1
ATOM 882 O O . THR A 1 115 ? -4.754 8.629 1.117 1.00 96.94 115 THR A O 1
ATOM 885 N N . LEU A 1 116 ? -4.715 9.267 3.269 1.00 96.62 116 LEU A N 1
ATOM 886 C CA . LEU A 1 116 ? -6.120 8.944 3.528 1.00 96.62 116 LEU A CA 1
ATOM 887 C C . LEU A 1 116 ? -7.037 9.804 2.650 1.00 96.62 116 LEU A C 1
ATOM 889 O O . LEU A 1 116 ? -6.979 11.031 2.719 1.00 96.62 116 LEU A O 1
ATOM 893 N N . ASN A 1 117 ? -7.942 9.166 1.909 1.00 96.44 117 ASN A N 1
ATOM 894 C CA . ASN A 1 117 ? -8.972 9.840 1.130 1.00 96.44 117 ASN A CA 1
ATOM 895 C C . ASN A 1 117 ? -10.361 9.339 1.550 1.00 96.44 117 ASN A C 1
ATOM 897 O O . ASN A 1 117 ? -10.806 8.247 1.201 1.00 96.44 117 ASN A O 1
ATOM 901 N N . THR A 1 118 ? -11.069 10.167 2.318 1.00 94.62 118 THR A N 1
ATOM 902 C CA . THR A 1 118 ? -12.380 9.827 2.893 1.00 94.62 118 THR A CA 1
ATOM 903 C C . THR A 1 118 ? -13.525 9.854 1.882 1.00 94.62 118 THR A C 1
ATOM 905 O O . THR A 1 118 ? -14.626 9.420 2.220 1.00 94.62 118 THR A O 1
ATOM 908 N N . SER A 1 119 ? -13.282 10.350 0.665 1.00 94.38 119 SER A N 1
ATOM 909 C CA . SER A 1 119 ? -14.282 10.419 -0.407 1.00 94.38 119 SER A CA 1
ATOM 910 C C . SER A 1 119 ? -14.324 9.170 -1.292 1.00 94.38 119 SER A C 1
ATOM 912 O O . SER A 1 119 ? -15.264 9.009 -2.068 1.00 94.38 119 SER A O 1
ATOM 914 N N . LEU A 1 120 ? -13.332 8.281 -1.177 1.00 92.75 120 LEU A N 1
ATOM 915 C CA . LEU A 1 120 ? -13.241 7.094 -2.022 1.00 92.75 120 LEU A CA 1
ATOM 916 C C . LEU A 1 120 ? -14.257 6.015 -1.635 1.00 92.75 120 LEU A C 1
ATOM 918 O O . LEU A 1 120 ? -14.569 5.843 -0.448 1.00 92.75 120 LEU A O 1
ATOM 922 N N . PRO A 1 121 ? -14.749 5.244 -2.624 1.00 91.75 121 PRO A N 1
ATOM 923 C CA . PRO A 1 121 ? -15.607 4.104 -2.356 1.00 91.75 121 PRO A CA 1
ATOM 924 C C . PRO A 1 121 ? -14.845 3.036 -1.571 1.00 91.75 121 PRO A C 1
ATOM 926 O O . PRO A 1 121 ? -13.666 2.783 -1.809 1.00 91.75 121 PRO A O 1
ATOM 929 N N . LYS A 1 122 ? -15.552 2.387 -0.646 1.00 92.44 122 LYS A N 1
ATOM 930 C CA . LYS A 1 122 ? -15.037 1.255 0.127 1.00 92.44 122 LYS A CA 1
ATOM 931 C C . LYS A 1 122 ? -15.472 -0.029 -0.551 1.00 92.44 122 LYS A C 1
ATOM 933 O O . LYS A 1 122 ? -16.644 -0.182 -0.893 1.00 92.44 122 LYS A O 1
ATOM 938 N N . PHE A 1 123 ? -14.544 -0.955 -0.701 1.00 88.88 123 PHE A N 1
ATOM 939 C CA . PHE A 1 123 ? -14.791 -2.261 -1.281 1.00 88.88 123 PHE A CA 1
ATOM 940 C C . PHE A 1 123 ? -14.912 -3.311 -0.176 1.00 88.88 123 PHE A C 1
ATOM 942 O O . PHE A 1 123 ? -14.137 -3.320 0.776 1.00 88.88 123 PHE A O 1
ATOM 949 N N . THR A 1 124 ? -15.892 -4.204 -0.276 1.00 86.06 124 THR A N 1
ATOM 950 C CA . THR A 1 124 ? -15.955 -5.392 0.585 1.00 86.06 124 THR A CA 1
ATOM 951 C C . THR A 1 124 ? -15.612 -6.587 -0.294 1.00 86.06 124 THR A C 1
ATOM 953 O O . THR A 1 124 ? -16.387 -6.861 -1.212 1.00 86.06 124 THR A O 1
ATOM 956 N N . PRO A 1 125 ? -14.463 -7.257 -0.073 1.00 81.06 125 PRO A N 1
ATOM 957 C CA . PRO A 1 125 ? -14.086 -8.418 -0.866 1.00 81.06 125 PRO A CA 1
ATOM 958 C C . PRO A 1 125 ? -15.176 -9.494 -0.816 1.00 81.06 125 PRO A C 1
ATOM 960 O O . PRO A 1 125 ? -15.754 -9.704 0.256 1.00 81.06 125 PRO A O 1
ATOM 963 N N . PRO A 1 126 ? -15.477 -10.170 -1.940 1.00 81.94 126 PRO A N 1
ATOM 964 C CA . PRO A 1 126 ? -16.355 -11.331 -1.914 1.00 81.94 126 PRO A CA 1
ATOM 965 C C . PRO A 1 126 ? -15.711 -12.461 -1.100 1.00 81.94 126 PRO A C 1
ATOM 967 O O . PRO A 1 126 ? -14.490 -12.509 -0.936 1.00 81.94 126 PRO A O 1
ATOM 970 N N . GLU A 1 127 ? -16.528 -13.389 -0.605 1.00 80.12 127 GLU A N 1
ATOM 971 C CA . GLU A 1 127 ? -16.012 -14.607 0.021 1.00 80.12 127 GLU A CA 1
ATOM 972 C C . GLU A 1 127 ? -15.177 -15.410 -0.986 1.00 80.12 127 GLU A C 1
ATOM 974 O O . GLU A 1 127 ? -15.532 -15.518 -2.163 1.00 80.12 127 GLU A O 1
ATOM 979 N N . VAL A 1 128 ? -14.055 -15.972 -0.523 1.00 74.56 128 VAL A N 1
ATOM 980 C CA . VAL A 1 128 ? -13.242 -16.877 -1.342 1.00 74.56 128 VAL A CA 1
ATOM 981 C C . VAL A 1 128 ? -14.084 -18.123 -1.640 1.00 74.56 128 VAL A C 1
ATOM 983 O O . VAL A 1 128 ? -14.546 -18.758 -0.689 1.00 74.56 128 VAL A O 1
ATOM 986 N N . PRO A 1 129 ? -14.290 -18.503 -2.916 1.00 81.38 129 PRO A N 1
ATOM 987 C CA . PRO A 1 129 ? -15.074 -19.687 -3.247 1.00 81.38 129 PRO A CA 1
ATOM 988 C C . PRO A 1 129 ? -14.511 -20.952 -2.590 1.00 81.38 129 PRO A C 1
ATOM 990 O O . PRO A 1 129 ? -13.292 -21.153 -2.542 1.00 81.38 129 PRO A O 1
ATOM 993 N N . GLU A 1 130 ? -15.397 -21.838 -2.127 1.00 78.44 130 GLU A N 1
ATOM 994 C CA . GLU A 1 130 ? -14.992 -23.132 -1.574 1.00 78.44 130 GLU A CA 1
ATOM 995 C C . GLU A 1 130 ? -14.096 -23.898 -2.567 1.00 78.44 130 GLU A C 1
ATOM 997 O O . GLU A 1 130 ? -14.430 -24.069 -3.740 1.00 78.44 130 GLU A O 1
ATOM 1002 N N . GLY A 1 131 ? -12.939 -24.373 -2.090 1.00 69.81 131 GLY A N 1
ATOM 1003 C CA . GLY A 1 131 ? -12.011 -25.211 -2.861 1.00 69.81 131 GLY A CA 1
ATOM 1004 C C . GLY A 1 131 ? -10.802 -24.506 -3.489 1.00 69.81 131 GLY A C 1
ATOM 1005 O O . GLY A 1 131 ? -9.974 -25.205 -4.074 1.00 69.81 131 GLY A O 1
ATOM 1006 N N . TYR A 1 132 ? -10.667 -23.180 -3.351 1.00 66.19 132 TYR A N 1
ATOM 1007 C CA . TYR A 1 132 ? -9.491 -22.420 -3.822 1.00 66.19 132 TYR A CA 1
ATOM 1008 C C . TYR A 1 132 ? -8.293 -22.475 -2.858 1.00 66.19 132 TYR A C 1
ATOM 1010 O O . TYR A 1 132 ? -7.148 -22.384 -3.293 1.00 66.19 132 TYR A O 1
ATOM 1018 N N . CYS A 1 133 ? -8.538 -22.680 -1.563 1.00 58.03 133 CYS A N 1
ATOM 1019 C CA . CYS A 1 133 ? -7.506 -23.011 -0.581 1.00 58.03 133 CYS A CA 1
ATOM 1020 C C . CYS A 1 133 ? -7.524 -24.532 -0.364 1.00 58.03 133 CYS A C 1
ATOM 1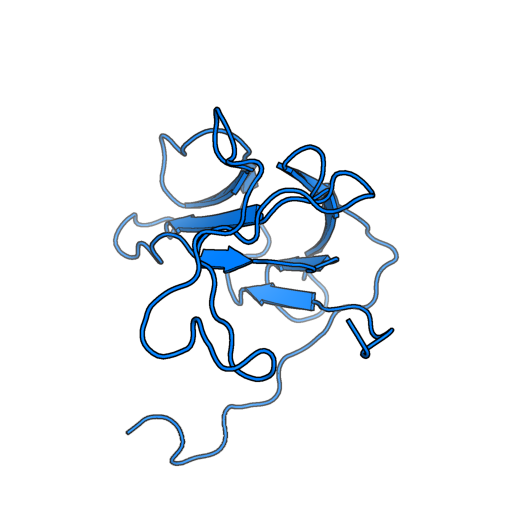022 O O . CYS A 1 133 ? -8.435 -25.041 0.292 1.00 58.03 133 CYS A O 1
ATOM 1024 N N . LYS A 1 134 ? -6.561 -25.257 -0.941 1.00 49.56 134 LYS A N 1
ATOM 1025 C CA . LYS A 1 134 ? -6.304 -26.677 -0.658 1.00 49.56 134 LYS A CA 1
ATOM 1026 C C . LYS A 1 134 ? -4.913 -26.854 -0.081 1.00 49.56 134 LYS A C 1
ATOM 1028 O O . LYS A 1 134 ? -3.998 -26.173 -0.590 1.00 49.56 134 LYS A O 1
#

pLDDT: mean 83.28, std 10.12, range [47.09, 96.94]

Sequence (134 aa):
WEDEGTDTLVLVIPTDTTITTTTPTQPGEVLVRTLAGYPTEPDIDAPVDHDSYARYCMTCGISPEGKKTITVEYNNKEGTVRTGYFWLTDMERLQIGVGSNAKVYELDSVNGTATLNTSLPKFTPPEVPEGYCK

Foldseek 3Di:
DPDPDAAEAEDAADLPQAEDCDDDPAARHKHFYADDVQAQAFPWDPPCPPPPVPTDTLWHHADPVQFTWIWIWHQHNVNPDTPPTDTHGRHQWYWYHADPSIWIWGADRNGRDTHTDPPDDTDDDDDDDPPPPD

Secondary structure (DSSP, 8-state):
----SPPEEEE-S-TTPEEESS--SSSSEEEEEPPTT--SSEEEPTTGGG-TTT--EEEE---TT---PEEEEEB-TTS--B---EEESS--EEEESSGGG-EEEEEETTTTEEEE-TTSPPP-PPPPPTTS--